Protein AF-A0A971TH84-F1 (afdb_monomer)

Secondary structure (DSSP, 8-state):
-THHHHHHHHHHHHHHHHHTT-HHHHHHHHHHHHHHHHHHHTTSS-HHHHHHHHHHHHHH-TTHHHHHHHHHHHHHHHHHHHHHHHTSTHHHHHHHHHHHHHHHHHH--------PPPSSS--TT---HHHHHHHHHHHHHHTT--

Structure (mmCIF, N/CA/C/O backbone):
data_AF-A0A971TH84-F1
#
_entry.id   AF-A0A971TH84-F1
#
loop_
_atom_site.group_PDB
_atom_site.id
_atom_site.type_symbol
_atom_site.label_atom_id
_atom_site.label_alt_id
_atom_site.label_comp_id
_atom_site.label_asym_id
_atom_site.label_entity_id
_atom_site.label_seq_id
_atom_site.pdbx_PDB_ins_code
_atom_site.Cartn_x
_atom_site.Cartn_y
_atom_site.Cartn_z
_atom_site.occupancy
_atom_site.B_iso_or_equiv
_atom_site.auth_seq_id
_atom_site.auth_comp_id
_atom_site.auth_asym_id
_atom_site.auth_atom_id
_atom_site.pdbx_PDB_model_num
ATOM 1 N N . MET A 1 1 ? 7.491 -12.810 10.634 1.00 44.81 1 MET A N 1
ATOM 2 C CA . MET A 1 1 ? 7.209 -13.696 9.478 1.00 44.81 1 MET A CA 1
ATOM 3 C C . MET A 1 1 ? 6.941 -12.916 8.185 1.00 44.81 1 MET A C 1
ATOM 5 O O . MET A 1 1 ? 7.490 -13.303 7.168 1.00 44.81 1 MET A O 1
ATOM 9 N N . TYR A 1 2 ? 6.188 -11.804 8.210 1.00 48.69 2 TYR A N 1
ATOM 10 C CA . TYR A 1 2 ? 5.862 -11.003 7.012 1.00 48.69 2 TYR A CA 1
ATOM 11 C C . TYR A 1 2 ? 7.072 -10.439 6.240 1.00 48.69 2 TYR A C 1
ATOM 13 O O . TYR A 1 2 ? 7.103 -10.538 5.017 1.00 48.69 2 TYR A O 1
ATOM 21 N N . ASP A 1 3 ? 8.098 -9.913 6.918 1.00 57.94 3 ASP A N 1
ATOM 22 C CA . ASP A 1 3 ? 9.249 -9.295 6.231 1.00 57.94 3 ASP A CA 1
ATOM 23 C C . ASP A 1 3 ? 10.046 -10.279 5.344 1.00 57.94 3 ASP A C 1
ATOM 25 O O . ASP A 1 3 ? 10.645 -9.86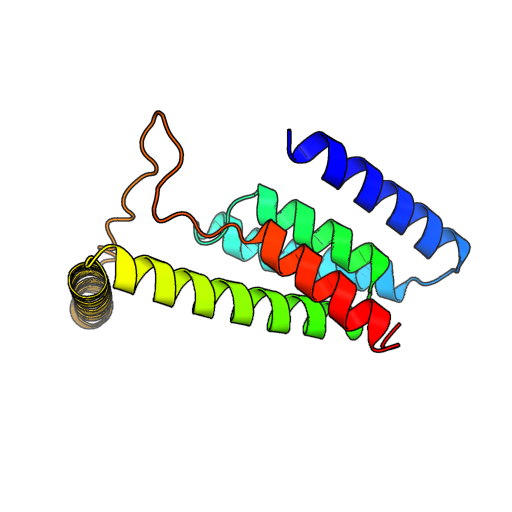3 4.353 1.00 57.94 3 ASP A O 1
ATOM 29 N N . TYR A 1 4 ? 9.999 -11.586 5.638 1.00 65.12 4 TYR A N 1
ATOM 30 C CA . TYR A 1 4 ? 10.713 -12.615 4.871 1.00 65.12 4 TYR A CA 1
ATOM 31 C C . TYR A 1 4 ? 10.140 -12.865 3.476 1.00 65.12 4 TYR A C 1
ATOM 33 O O . TYR A 1 4 ? 10.866 -13.360 2.625 1.00 65.12 4 TYR A O 1
ATOM 41 N N . ILE A 1 5 ? 8.865 -12.548 3.232 1.00 70.56 5 ILE A N 1
ATOM 42 C CA . ILE A 1 5 ? 8.232 -12.736 1.916 1.00 70.56 5 ILE A CA 1
ATOM 43 C C . ILE A 1 5 ? 8.238 -11.417 1.143 1.00 70.56 5 ILE A C 1
ATOM 45 O O . ILE A 1 5 ? 8.518 -11.395 -0.053 1.00 70.56 5 ILE A O 1
ATOM 49 N N . THR A 1 6 ? 8.002 -10.299 1.829 1.00 76.50 6 THR A N 1
ATOM 50 C CA . THR A 1 6 ? 7.906 -8.987 1.181 1.00 76.50 6 THR A CA 1
ATOM 51 C C . THR A 1 6 ? 9.225 -8.551 0.545 1.00 76.50 6 THR A C 1
ATOM 53 O O . THR A 1 6 ? 9.217 -8.003 -0.555 1.00 76.50 6 THR A O 1
ATOM 56 N N . ILE A 1 7 ? 10.360 -8.820 1.203 1.00 79.50 7 ILE A N 1
ATOM 57 C CA . ILE A 1 7 ? 11.684 -8.424 0.700 1.00 79.50 7 ILE A CA 1
ATOM 58 C C . ILE A 1 7 ? 12.057 -9.199 -0.579 1.00 79.50 7 ILE A C 1
ATOM 60 O O . ILE A 1 7 ? 12.380 -8.544 -1.572 1.00 79.50 7 ILE A O 1
ATOM 64 N N . PRO A 1 8 ? 11.967 -10.546 -0.636 1.00 82.56 8 PRO A N 1
ATOM 65 C CA . PRO A 1 8 ? 12.200 -11.282 -1.877 1.00 82.56 8 PRO A CA 1
ATOM 66 C C . PRO A 1 8 ? 11.259 -10.879 -3.009 1.00 82.56 8 PRO A C 1
ATOM 68 O O . PRO A 1 8 ? 11.712 -10.724 -4.141 1.00 82.56 8 PRO A O 1
ATOM 71 N N . VAL A 1 9 ? 9.969 -10.666 -2.724 1.00 83.81 9 VAL A N 1
ATOM 72 C CA . VAL A 1 9 ? 8.993 -10.246 -3.745 1.00 83.81 9 VAL A CA 1
ATOM 73 C C . VAL A 1 9 ? 9.354 -8.872 -4.308 1.00 83.81 9 VAL A C 1
ATOM 75 O O . VAL A 1 9 ? 9.348 -8.690 -5.522 1.00 83.81 9 VAL A O 1
ATOM 78 N N . PHE A 1 10 ? 9.736 -7.916 -3.460 1.00 85.69 10 PHE A N 1
ATOM 79 C CA . PHE A 1 10 ? 10.184 -6.602 -3.919 1.00 85.69 10 PHE A CA 1
ATOM 80 C C . PHE A 1 10 ? 11.460 -6.699 -4.770 1.00 85.69 10 PHE A C 1
ATOM 82 O O . PHE A 1 10 ? 11.511 -6.142 -5.865 1.00 85.69 10 PHE A O 1
ATOM 89 N N . LEU A 1 11 ? 12.472 -7.440 -4.303 1.00 85.88 11 LEU A N 1
ATOM 90 C CA . LEU A 1 11 ? 13.748 -7.585 -5.011 1.00 85.88 11 LEU A CA 1
ATOM 91 C C . LEU A 1 11 ? 13.578 -8.256 -6.377 1.00 85.88 11 LEU A C 1
ATOM 93 O O . LEU A 1 11 ? 14.109 -7.769 -7.372 1.00 85.88 11 LEU A O 1
ATOM 97 N N . THR A 1 12 ? 12.815 -9.345 -6.438 1.00 86.38 12 THR A N 1
ATOM 98 C CA . THR A 1 12 ? 12.551 -10.067 -7.693 1.00 86.38 12 THR A CA 1
ATOM 99 C C . THR A 1 12 ? 11.774 -9.210 -8.689 1.00 86.38 12 THR A C 1
ATOM 101 O O . THR A 1 12 ? 12.138 -9.172 -9.863 1.00 86.38 12 THR A O 1
ATOM 104 N N . GLY A 1 13 ? 10.783 -8.443 -8.225 1.00 81.88 13 GLY A N 1
ATOM 105 C CA . GLY A 1 13 ? 10.062 -7.490 -9.070 1.00 81.88 13 GLY A CA 1
ATOM 106 C C . GLY A 1 13 ? 10.961 -6.373 -9.602 1.00 81.88 13 GLY A C 1
ATOM 107 O O . GL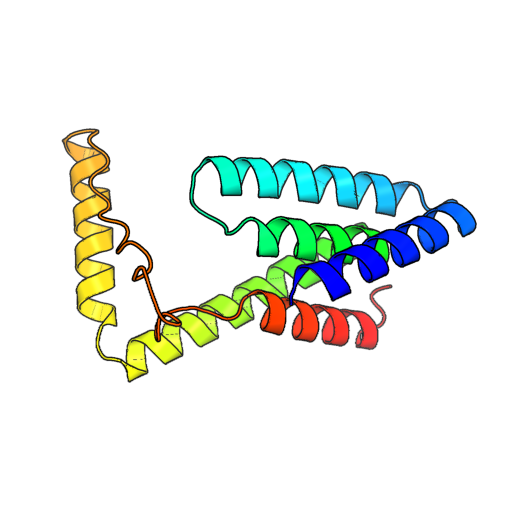Y A 1 13 ? 10.803 -5.942 -10.746 1.00 81.88 13 GLY A O 1
ATOM 108 N N . LEU A 1 14 ? 11.920 -5.909 -8.795 1.00 85.88 14 LEU A N 1
ATOM 109 C CA . LEU A 1 14 ? 12.836 -4.838 -9.183 1.00 85.88 14 LEU A CA 1
ATOM 110 C C . LEU A 1 14 ? 13.797 -5.336 -10.262 1.00 85.88 14 LEU A C 1
ATOM 112 O O . LEU A 1 14 ? 13.942 -4.682 -11.291 1.00 85.88 14 LEU A O 1
ATOM 116 N N . VAL A 1 15 ? 14.374 -6.527 -10.076 1.00 87.75 15 VAL A N 1
ATOM 117 C CA . VAL A 1 15 ? 15.216 -7.177 -11.091 1.00 87.75 15 VAL A CA 1
ATOM 118 C C . VAL A 1 15 ? 14.433 -7.398 -12.387 1.00 87.75 15 VAL A C 1
ATOM 120 O O . VAL A 1 15 ? 14.939 -7.072 -13.457 1.00 87.75 15 VAL A O 1
ATOM 123 N N . TYR A 1 16 ? 13.185 -7.871 -12.305 1.00 85.56 16 TYR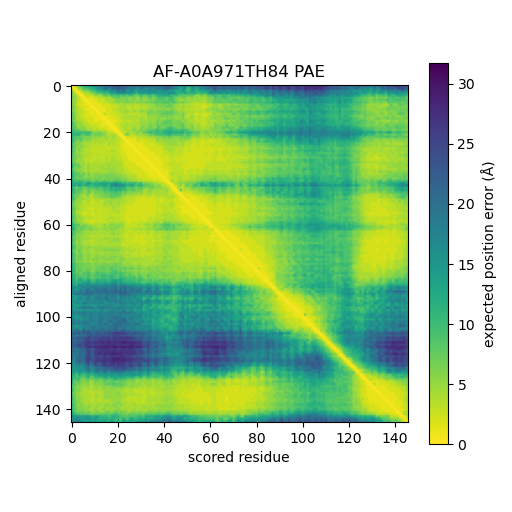 A N 1
ATOM 124 C CA . TYR A 1 16 ? 12.320 -8.059 -13.474 1.00 85.56 16 TYR A CA 1
ATOM 125 C C . TYR A 1 16 ? 12.025 -6.742 -14.209 1.00 85.56 16 TYR A C 1
ATOM 127 O O . TYR A 1 16 ? 12.149 -6.661 -15.431 1.00 85.56 16 TYR A O 1
ATOM 135 N N . SER A 1 17 ? 11.681 -5.687 -13.468 1.00 84.06 17 SER A N 1
ATOM 136 C CA . SER A 1 17 ? 11.388 -4.370 -14.045 1.00 84.06 17 SER A CA 1
ATOM 137 C C . SER A 1 17 ? 12.628 -3.727 -14.664 1.00 84.06 17 SER A C 1
ATOM 139 O O . SER A 1 17 ? 12.534 -3.126 -15.732 1.00 84.06 17 SER A O 1
ATOM 141 N N . ALA A 1 18 ? 13.795 -3.892 -14.035 1.00 85.38 18 ALA A N 1
ATOM 142 C CA . ALA A 1 18 ? 15.070 -3.429 -14.571 1.00 85.38 18 ALA A CA 1
ATOM 143 C C . ALA A 1 18 ? 15.465 -4.199 -15.841 1.00 85.38 18 ALA A C 1
ATOM 145 O O . ALA A 1 18 ? 15.888 -3.584 -16.815 1.00 85.38 18 ALA A O 1
ATOM 146 N N . TYR A 1 19 ? 15.270 -5.522 -15.865 1.00 88.12 19 TYR A N 1
ATOM 147 C CA . TYR A 1 19 ? 15.565 -6.357 -17.032 1.00 88.12 19 TYR A CA 1
ATOM 148 C C . TYR A 1 19 ? 14.698 -5.992 -18.246 1.00 88.12 19 TYR A C 1
ATOM 150 O O . TYR A 1 19 ? 15.199 -5.900 -19.363 1.00 88.12 19 TYR A O 1
ATOM 158 N N . ASN A 1 20 ? 13.415 -5.703 -18.022 1.00 84.31 20 ASN A N 1
ATOM 159 C CA . ASN A 1 20 ? 12.482 -5.302 -19.077 1.00 84.31 20 ASN A CA 1
ATOM 160 C C . ASN A 1 20 ? 12.522 -3.798 -19.409 1.00 84.31 20 ASN A C 1
ATOM 162 O O . ASN A 1 20 ? 11.687 -3.330 -20.180 1.00 84.31 20 ASN A O 1
ATOM 166 N N . ASN A 1 21 ? 13.456 -3.027 -18.829 1.00 81.31 21 ASN A N 1
ATOM 167 C CA . ASN A 1 21 ? 13.534 -1.562 -18.951 1.00 81.31 21 ASN A CA 1
ATOM 168 C C . ASN A 1 21 ? 12.215 -0.834 -18.620 1.00 81.31 21 ASN A C 1
ATOM 170 O O . ASN A 1 21 ? 11.941 0.255 -19.131 1.00 81.31 21 ASN A O 1
ATOM 174 N N . ASN A 1 22 ? 11.389 -1.414 -17.748 1.00 81.50 22 ASN A N 1
ATOM 175 C CA . ASN A 1 22 ? 10.063 -0.897 -17.443 1.00 81.50 22 ASN A CA 1
ATOM 176 C C . ASN A 1 22 ? 10.130 0.094 -16.271 1.00 81.50 22 ASN A C 1
ATOM 178 O O . ASN A 1 22 ? 9.717 -0.181 -15.141 1.00 81.50 22 ASN A O 1
ATOM 182 N N . TRP A 1 23 ? 10.712 1.266 -16.539 1.00 82.94 23 TRP A N 1
ATOM 183 C CA . TRP A 1 23 ? 10.949 2.323 -15.547 1.00 82.94 23 TRP A CA 1
ATOM 184 C C . TRP A 1 23 ? 9.665 2.844 -14.895 1.00 82.94 23 TRP A C 1
ATOM 186 O O . TRP A 1 23 ? 9.688 3.297 -13.750 1.00 82.94 23 TRP A O 1
ATOM 196 N N . THR A 1 24 ? 8.529 2.731 -15.584 1.00 86.19 24 THR A N 1
ATOM 197 C CA . THR A 1 24 ? 7.205 3.094 -15.064 1.00 86.19 24 THR A CA 1
ATOM 198 C C . THR A 1 24 ? 6.838 2.304 -13.813 1.00 86.19 24 THR A C 1
ATOM 200 O O . THR A 1 24 ? 6.237 2.869 -12.903 1.00 86.19 24 THR A O 1
ATOM 203 N N . ASN A 1 25 ? 7.239 1.034 -13.714 1.00 87.69 25 ASN A N 1
ATOM 204 C CA . ASN A 1 25 ? 6.948 0.185 -12.558 1.00 87.69 25 ASN A CA 1
ATOM 205 C C . ASN A 1 25 ? 7.750 0.614 -11.328 1.00 87.69 25 ASN A C 1
ATOM 207 O O . ASN A 1 25 ? 7.228 0.664 -10.215 1.00 87.69 25 ASN A O 1
ATOM 211 N N . ILE A 1 26 ? 9.009 0.999 -11.540 1.00 86.56 26 ILE A N 1
ATOM 212 C CA . ILE A 1 26 ? 9.886 1.507 -10.482 1.00 86.56 26 ILE A CA 1
ATOM 213 C C . ILE A 1 26 ? 9.359 2.853 -9.974 1.00 86.56 26 ILE A C 1
ATOM 215 O O . ILE A 1 26 ? 9.232 3.053 -8.766 1.00 86.56 26 ILE A O 1
ATOM 219 N N . VAL A 1 27 ? 8.983 3.759 -10.883 1.00 89.38 27 VAL A N 1
ATOM 220 C CA . VAL A 1 27 ? 8.382 5.050 -10.516 1.00 89.38 27 VAL A CA 1
ATOM 221 C C . VAL A 1 27 ? 7.061 4.841 -9.775 1.00 89.38 27 VAL A C 1
ATOM 223 O O . VAL A 1 27 ? 6.851 5.454 -8.729 1.00 89.38 27 VAL A O 1
ATOM 226 N N . ALA A 1 28 ? 6.197 3.942 -10.254 1.00 89.12 28 ALA A N 1
ATOM 227 C CA . ALA A 1 28 ? 4.943 3.609 -9.585 1.00 89.12 28 ALA A CA 1
ATOM 228 C C . ALA A 1 28 ? 5.183 3.100 -8.156 1.00 89.12 28 ALA A C 1
AT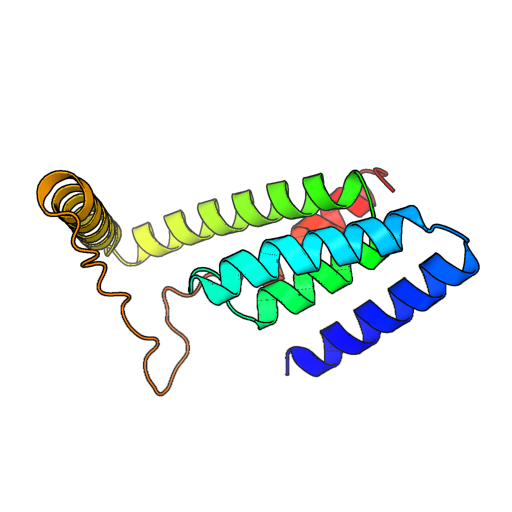OM 230 O O . ALA A 1 28 ? 4.501 3.538 -7.231 1.00 89.12 28 ALA A O 1
ATOM 231 N N . ALA A 1 29 ? 6.188 2.248 -7.948 1.00 89.06 29 ALA A N 1
ATOM 232 C CA . ALA A 1 29 ? 6.548 1.764 -6.621 1.00 89.06 29 ALA A CA 1
ATOM 233 C C . ALA A 1 29 ? 7.033 2.873 -5.683 1.00 89.06 29 ALA A C 1
ATOM 235 O O . ALA A 1 29 ? 6.599 2.924 -4.533 1.00 89.06 29 ALA A O 1
ATOM 236 N N . VAL A 1 30 ? 7.870 3.795 -6.167 1.00 91.38 30 VAL A N 1
ATOM 237 C CA . VAL A 1 30 ? 8.330 4.950 -5.377 1.00 91.38 30 VAL A CA 1
ATOM 238 C C . VAL A 1 30 ? 7.156 5.849 -4.987 1.00 91.38 30 VAL A C 1
ATOM 240 O O . VAL A 1 30 ? 7.056 6.268 -3.834 1.00 91.38 30 VAL A O 1
ATOM 243 N N . VAL A 1 31 ? 6.240 6.113 -5.921 1.00 91.12 31 VAL A N 1
ATOM 244 C CA . VAL A 1 31 ? 5.043 6.925 -5.663 1.00 91.12 31 VAL A CA 1
ATOM 245 C C . VAL A 1 31 ? 4.133 6.245 -4.639 1.00 91.12 31 VAL A C 1
ATOM 247 O O . VAL A 1 31 ? 3.728 6.884 -3.669 1.00 91.12 31 VAL A O 1
ATOM 250 N N . VAL A 1 32 ? 3.843 4.951 -4.809 1.00 90.69 32 VAL A N 1
ATOM 251 C CA . VAL A 1 32 ? 3.015 4.181 -3.864 1.00 90.69 32 VAL A CA 1
ATOM 252 C C . VAL A 1 32 ? 3.652 4.170 -2.477 1.00 90.69 32 VAL A C 1
ATOM 254 O O . VAL A 1 32 ? 2.963 4.465 -1.500 1.00 90.69 32 VAL A O 1
ATOM 257 N N . PHE A 1 33 ? 4.961 3.923 -2.384 1.00 90.69 33 PHE A N 1
ATOM 258 C CA . PHE A 1 33 ? 5.692 3.969 -1.122 1.00 90.69 33 PHE A CA 1
ATOM 259 C C . PHE A 1 33 ? 5.576 5.339 -0.451 1.00 90.69 33 PHE A C 1
ATOM 261 O O . PHE A 1 33 ? 5.203 5.413 0.716 1.00 90.69 33 PHE A O 1
ATOM 268 N N . ALA A 1 34 ? 5.833 6.429 -1.180 1.00 90.00 34 ALA A N 1
ATOM 269 C CA . ALA A 1 34 ? 5.770 7.783 -0.634 1.00 90.00 34 ALA A CA 1
ATOM 270 C C . ALA A 1 34 ? 4.370 8.123 -0.097 1.00 90.00 34 ALA A C 1
ATOM 272 O O . ALA A 1 34 ? 4.235 8.623 1.021 1.00 90.00 34 ALA A O 1
ATOM 273 N N . VAL A 1 35 ? 3.320 7.800 -0.858 1.00 88.75 35 VAL A N 1
ATOM 274 C CA . VAL A 1 35 ? 1.926 8.038 -0.458 1.00 88.75 35 VAL A CA 1
ATOM 275 C C . VAL A 1 35 ? 1.568 7.235 0.796 1.00 88.75 35 VAL A C 1
ATOM 277 O O . VAL A 1 35 ? 1.068 7.797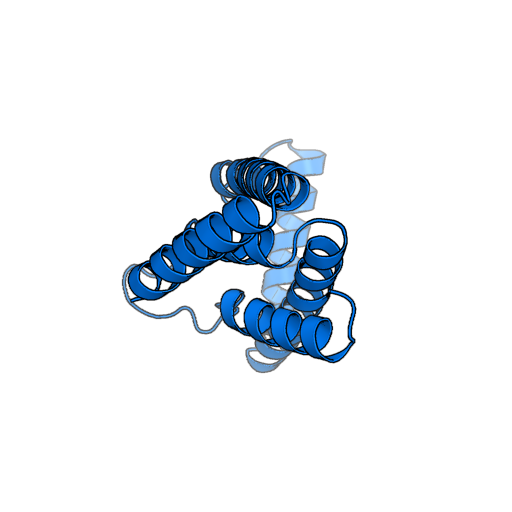 1.773 1.00 88.75 35 VAL A O 1
ATOM 280 N N . PHE A 1 36 ? 1.855 5.932 0.807 1.00 87.25 36 PHE A N 1
ATOM 281 C CA . PHE A 1 36 ? 1.538 5.065 1.943 1.00 87.25 36 PHE A CA 1
ATOM 282 C C . PHE A 1 36 ? 2.388 5.377 3.178 1.00 87.25 36 PHE A C 1
ATOM 284 O O . PHE A 1 36 ? 1.884 5.295 4.297 1.00 87.25 36 PHE A O 1
ATOM 291 N N . MET A 1 37 ? 3.633 5.821 3.001 1.00 86.25 37 MET A N 1
ATOM 292 C CA . MET A 1 37 ? 4.493 6.269 4.095 1.00 86.25 37 MET A CA 1
ATOM 293 C C . MET A 1 37 ? 3.922 7.516 4.780 1.00 86.25 37 MET A C 1
ATOM 295 O O . MET A 1 37 ? 3.887 7.578 6.007 1.00 86.25 37 MET A O 1
ATOM 299 N N . VAL A 1 38 ? 3.389 8.483 4.022 1.00 86.25 38 VAL A N 1
ATOM 300 C CA . VAL A 1 38 ? 2.703 9.656 4.600 1.00 86.25 38 VAL A CA 1
ATOM 301 C C . VAL A 1 38 ? 1.486 9.234 5.429 1.00 86.25 38 VAL A C 1
ATOM 303 O O . VAL A 1 38 ? 1.249 9.790 6.504 1.00 86.25 38 VAL A O 1
ATOM 306 N N . PHE A 1 39 ? 0.722 8.240 4.972 1.00 83.31 39 PHE A N 1
ATOM 307 C CA . PHE A 1 39 ? -0.403 7.703 5.742 1.00 83.31 39 PHE A CA 1
ATOM 308 C C . PHE A 1 39 ? 0.039 6.934 6.993 1.00 83.31 39 PHE A C 1
ATOM 310 O O . PHE A 1 39 ? -0.599 7.065 8.041 1.00 83.31 39 PHE A O 1
ATOM 317 N N . ALA A 1 40 ? 1.144 6.192 6.918 1.00 83.06 40 ALA A N 1
ATOM 318 C CA . ALA A 1 40 ? 1.719 5.498 8.065 1.00 83.06 40 ALA A CA 1
ATOM 319 C C . ALA A 1 40 ? 2.230 6.478 9.132 1.00 83.06 40 ALA A C 1
ATOM 321 O O . ALA A 1 40 ? 1.941 6.299 10.312 1.00 83.06 40 ALA A O 1
ATOM 322 N N . LEU A 1 41 ? 2.888 7.574 8.731 1.00 79.12 41 LEU A N 1
ATOM 323 C CA . LEU A 1 41 ? 3.332 8.634 9.648 1.00 79.12 41 LEU A CA 1
ATOM 324 C C . LEU A 1 41 ? 2.164 9.336 10.357 1.00 79.12 41 LEU A C 1
ATOM 326 O O . LEU A 1 41 ? 2.310 9.794 11.487 1.00 79.12 41 LEU A O 1
ATOM 330 N N . LYS A 1 42 ? 0.988 9.397 9.721 1.00 77.50 42 LYS A N 1
ATOM 331 C CA . LYS A 1 42 ? -0.250 9.905 10.335 1.00 77.50 42 LYS A CA 1
ATOM 332 C C . LYS A 1 42 ? -0.950 8.882 11.243 1.00 77.50 42 LYS A C 1
ATOM 334 O O . LYS A 1 42 ? -2.017 9.188 11.768 1.00 77.50 42 LYS A O 1
ATOM 339 N N . GLY A 1 43 ? -0.374 7.691 11.426 1.00 67.12 43 GLY A N 1
ATOM 340 C CA . GLY A 1 43 ? -0.896 6.638 12.299 1.00 67.12 43 GLY A CA 1
ATOM 341 C C . GLY A 1 43 ? -2.091 5.872 11.728 1.00 67.12 43 GLY A C 1
ATOM 342 O O . GLY A 1 43 ? -2.813 5.232 12.484 1.00 67.12 43 GLY A O 1
ATOM 343 N N . GLY A 1 44 ? -2.337 5.955 10.416 1.00 67.38 44 GLY A N 1
ATOM 344 C CA . GLY A 1 44 ? -3.499 5.322 9.782 1.00 67.38 44 GLY A CA 1
ATOM 345 C C . GLY A 1 44 ? -3.254 3.915 9.230 1.00 67.38 44 GLY A C 1
ATOM 346 O O . GLY A 1 44 ? -4.212 3.177 9.029 1.00 67.38 44 GLY A O 1
ATOM 347 N N . ILE A 1 45 ? -1.998 3.552 8.952 1.00 76.88 45 ILE A N 1
ATOM 348 C CA . ILE A 1 45 ? -1.625 2.317 8.242 1.00 76.88 45 ILE A CA 1
ATOM 349 C C . ILE A 1 45 ? -0.414 1.680 8.927 1.00 76.88 45 ILE A C 1
ATOM 351 O O . ILE A 1 45 ? 0.515 2.385 9.327 1.00 76.88 45 ILE A O 1
ATOM 355 N N . ALA A 1 46 ? -0.406 0.351 9.049 1.00 79.12 46 ALA A N 1
ATOM 356 C CA . ALA A 1 46 ? 0.728 -0.377 9.602 1.00 79.12 46 ALA A CA 1
ATOM 357 C C . ALA A 1 46 ? 1.904 -0.397 8.610 1.00 79.12 46 ALA A C 1
ATOM 359 O O . ALA A 1 46 ? 1.724 -0.572 7.406 1.00 79.12 46 ALA A O 1
ATOM 360 N N . GLY A 1 47 ? 3.140 -0.289 9.108 1.00 77.06 47 GLY A N 1
ATOM 361 C CA . GLY A 1 47 ? 4.336 -0.301 8.252 1.00 77.06 47 GLY A CA 1
ATOM 362 C C . GLY A 1 47 ? 4.483 -1.571 7.399 1.00 77.06 47 GLY A C 1
ATOM 363 O O . GLY A 1 47 ? 5.070 -1.521 6.320 1.00 77.06 47 GLY A O 1
ATOM 364 N N . GLY A 1 48 ? 3.914 -2.697 7.845 1.00 79.56 48 GLY A N 1
ATOM 365 C CA . GLY A 1 48 ? 3.850 -3.931 7.057 1.00 79.56 48 GLY A CA 1
ATOM 366 C C . GLY A 1 48 ? 3.053 -3.765 5.761 1.00 79.56 48 GLY A C 1
ATOM 367 O O . GLY A 1 48 ? 3.524 -4.184 4.703 1.00 79.56 48 GLY A O 1
ATOM 368 N N . ASP A 1 49 ? 1.909 -3.080 5.822 1.00 83.75 49 ASP A N 1
ATOM 369 C CA . ASP A 1 49 ? 1.061 -2.830 4.655 1.00 83.75 49 ASP A CA 1
ATOM 370 C C . ASP A 1 49 ? 1.782 -1.933 3.645 1.00 83.75 49 ASP A C 1
ATOM 372 O O . ASP A 1 49 ? 1.764 -2.224 2.455 1.00 83.75 49 ASP A O 1
ATOM 376 N N . VAL A 1 50 ? 2.506 -0.906 4.114 1.00 86.38 50 VAL A N 1
ATOM 377 C CA . VAL A 1 50 ? 3.314 -0.013 3.258 1.00 86.38 50 VAL A CA 1
ATOM 378 C C . VAL A 1 50 ? 4.350 -0.798 2.454 1.00 86.38 50 VAL A C 1
ATOM 380 O O . VAL A 1 50 ? 4.471 -0.621 1.241 1.00 86.38 50 VAL A O 1
ATOM 383 N N . LYS A 1 51 ? 5.107 -1.684 3.114 1.00 88.06 51 LYS A N 1
ATOM 384 C CA . LYS A 1 51 ? 6.116 -2.509 2.435 1.00 88.06 51 LYS A CA 1
ATOM 385 C C . LYS A 1 51 ? 5.457 -3.443 1.422 1.00 88.06 51 LYS A C 1
ATOM 387 O O . LYS A 1 51 ? 5.972 -3.615 0.320 1.00 88.06 51 LYS A O 1
ATOM 392 N N . PHE A 1 52 ? 4.319 -4.033 1.787 1.00 86.75 52 PHE A N 1
ATOM 393 C CA . PHE A 1 52 ? 3.632 -5.009 0.949 1.00 86.75 52 PHE A CA 1
ATOM 394 C C . PHE A 1 52 ? 3.011 -4.383 -0.305 1.00 86.75 52 PHE A C 1
ATOM 396 O O . PHE A 1 52 ? 3.221 -4.884 -1.409 1.00 86.75 52 PHE A O 1
ATOM 403 N N . THR A 1 53 ? 2.319 -3.250 -0.170 1.00 89.31 53 THR A N 1
ATOM 404 C CA . THR A 1 53 ? 1.766 -2.520 -1.321 1.00 89.31 53 THR A CA 1
ATOM 405 C C . THR A 1 53 ? 2.862 -2.005 -2.247 1.00 89.31 53 THR A C 1
ATOM 407 O O . THR A 1 53 ? 2.707 -2.057 -3.465 1.00 89.31 53 THR A O 1
ATOM 410 N N . THR A 1 54 ? 3.999 -1.588 -1.688 1.00 89.69 54 THR A N 1
ATOM 411 C CA . THR A 1 54 ? 5.180 -1.190 -2.465 1.00 89.69 54 THR A CA 1
ATOM 412 C C . THR A 1 54 ? 5.761 -2.367 -3.249 1.00 89.69 54 THR A C 1
ATOM 414 O O . THR A 1 54 ? 6.073 -2.215 -4.426 1.00 89.69 54 THR A O 1
ATOM 417 N N . ALA A 1 55 ? 5.855 -3.556 -2.644 1.00 89.56 55 ALA A N 1
ATOM 418 C CA . ALA A 1 55 ? 6.291 -4.766 -3.343 1.00 89.56 55 ALA A CA 1
ATOM 419 C C . ALA A 1 55 ? 5.379 -5.106 -4.529 1.00 89.56 55 ALA A C 1
ATOM 421 O O . ALA A 1 55 ? 5.876 -5.348 -5.6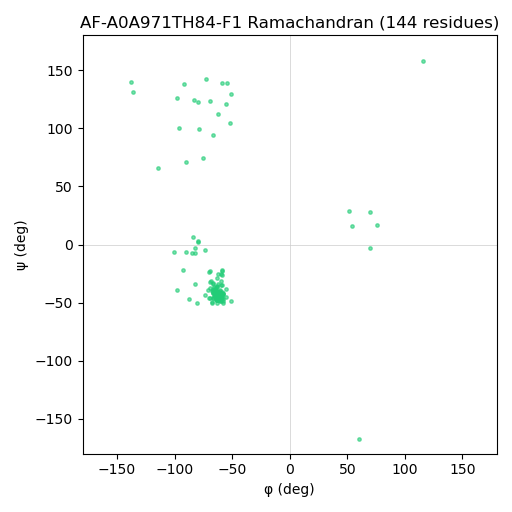25 1.00 89.56 55 ALA A O 1
ATOM 422 N N . LEU A 1 56 ? 4.057 -5.045 -4.348 1.00 89.19 56 LEU A N 1
ATOM 423 C CA . LEU A 1 56 ? 3.102 -5.257 -5.441 1.00 89.19 56 LEU A CA 1
ATOM 424 C C . LEU A 1 56 ? 3.209 -4.180 -6.531 1.00 89.19 56 LEU A C 1
ATOM 426 O O . LEU A 1 56 ? 3.104 -4.495 -7.714 1.00 89.19 56 LEU A O 1
ATOM 430 N N . ALA A 1 57 ? 3.465 -2.925 -6.160 1.00 90.12 57 ALA A N 1
ATOM 431 C CA . ALA A 1 57 ? 3.602 -1.827 -7.113 1.00 90.12 57 ALA A CA 1
ATOM 432 C C . ALA A 1 57 ? 4.770 -2.017 -8.089 1.00 90.12 57 ALA A C 1
ATOM 434 O O . ALA A 1 57 ? 4.641 -1.654 -9.255 1.00 90.12 57 ALA A O 1
ATOM 435 N N . VAL A 1 58 ? 5.870 -2.635 -7.645 1.00 90.75 58 VAL A N 1
ATOM 436 C CA . VAL A 1 58 ? 7.009 -2.959 -8.518 1.00 90.75 58 VAL A CA 1
ATOM 437 C C . VAL A 1 58 ? 6.637 -4.006 -9.575 1.00 90.75 58 VAL A C 1
ATOM 439 O O . VAL A 1 58 ? 7.146 -3.960 -10.689 1.00 90.75 58 VAL A O 1
ATOM 442 N N . TRP A 1 59 ? 5.744 -4.942 -9.255 1.00 89.00 59 TRP A N 1
ATOM 443 C CA . TRP A 1 59 ? 5.323 -5.984 -10.195 1.00 89.00 59 TRP A CA 1
ATOM 444 C C . TRP A 1 59 ? 4.268 -5.496 -11.184 1.00 89.00 59 TRP A C 1
ATOM 446 O O . TRP A 1 59 ? 4.411 -5.687 -12.387 1.00 89.00 59 TRP A O 1
ATOM 456 N N . PHE A 1 60 ? 3.210 -4.871 -10.668 1.00 87.38 60 PHE A N 1
ATOM 457 C CA . PHE A 1 60 ? 2.044 -4.486 -11.463 1.00 87.38 60 PHE A CA 1
ATOM 458 C C . PHE A 1 60 ? 2.266 -3.166 -12.204 1.00 87.38 60 PHE A C 1
ATOM 460 O O . PHE A 1 60 ? 1.751 -2.982 -13.302 1.00 87.38 60 PHE A O 1
ATOM 467 N N . GLY A 1 61 ? 3.013 -2.234 -11.605 1.00 87.12 61 GLY A N 1
ATOM 468 C CA . GLY A 1 61 ? 3.209 -0.904 -12.166 1.00 87.12 61 GLY A CA 1
ATOM 469 C C . GLY A 1 61 ? 1.914 -0.112 -12.351 1.00 87.12 61 GLY A C 1
ATOM 470 O O . GLY A 1 61 ? 0.850 -0.453 -11.829 1.00 87.12 61 GLY A O 1
ATOM 471 N N . TYR A 1 62 ? 2.007 0.987 -13.094 1.00 84.38 62 TYR A N 1
ATOM 472 C CA . TYR A 1 62 ? 0.850 1.800 -13.469 1.00 84.38 62 TYR A CA 1
ATOM 473 C C . TYR A 1 62 ? 0.284 1.338 -14.823 1.00 84.38 62 TYR A C 1
ATOM 475 O O . TYR A 1 62 ? 1.074 1.124 -15.741 1.00 84.38 62 TYR A O 1
ATOM 483 N N . PRO A 1 63 ? -1.050 1.251 -15.001 1.00 88.56 63 PRO A N 1
ATOM 484 C CA . PRO A 1 63 ? -2.121 1.594 -14.053 1.00 88.56 63 PRO A CA 1
ATOM 485 C C . PRO A 1 63 ? -2.574 0.435 -13.150 1.00 88.56 63 PRO A C 1
ATOM 487 O O . PRO A 1 63 ? -3.370 0.657 -12.237 1.00 88.56 63 PRO A O 1
ATOM 490 N N . ALA A 1 64 ? -2.079 -0.785 -13.375 1.00 88.00 64 ALA A N 1
ATOM 491 C CA . ALA A 1 64 ? -2.613 -2.000 -12.764 1.00 88.00 64 ALA A CA 1
ATOM 492 C C . ALA A 1 64 ? -2.594 -1.989 -11.223 1.00 88.00 64 ALA A C 1
ATOM 494 O O . ALA A 1 64 ? -3.542 -2.458 -10.590 1.00 88.00 64 ALA A O 1
ATOM 495 N N . ILE A 1 65 ? -1.580 -1.373 -10.604 1.00 90.19 65 ILE A N 1
ATOM 496 C CA . ILE A 1 65 ? -1.490 -1.247 -9.144 1.00 90.19 65 ILE A CA 1
ATOM 497 C C . ILE A 1 65 ? -2.678 -0.498 -8.532 1.00 90.19 65 ILE A C 1
ATOM 499 O O . ILE A 1 65 ? -3.093 -0.817 -7.419 1.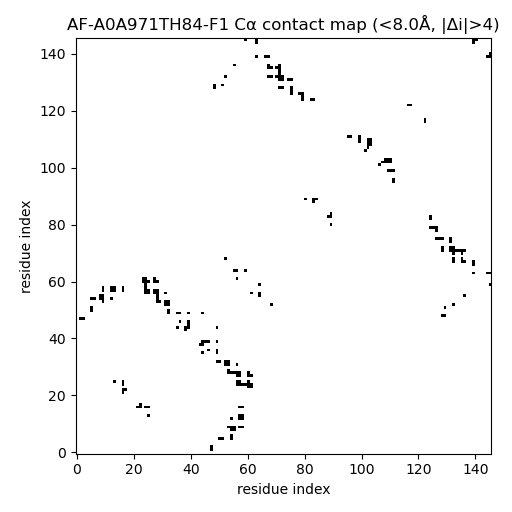00 90.19 65 ILE A O 1
ATOM 503 N N . LEU A 1 66 ? -3.267 0.465 -9.251 1.00 90.06 66 LEU A N 1
ATOM 504 C CA . LEU A 1 66 ? -4.432 1.200 -8.761 1.00 90.06 66 LEU A CA 1
ATOM 505 C C . LEU A 1 66 ? -5.651 0.286 -8.653 1.00 90.06 66 LEU A C 1
ATOM 507 O O . LEU A 1 66 ? -6.383 0.372 -7.669 1.00 90.06 66 LEU A O 1
ATOM 511 N N . TYR A 1 67 ? -5.839 -0.625 -9.610 1.00 90.38 67 TYR A N 1
ATOM 512 C CA . TYR A 1 67 ? -6.921 -1.606 -9.550 1.00 90.38 67 TYR A CA 1
ATOM 513 C C . TYR A 1 67 ? -6.714 -2.600 -8.409 1.00 90.38 67 TYR A C 1
ATOM 515 O O . TYR A 1 67 ? -7.666 -2.898 -7.692 1.00 90.38 67 TYR A O 1
ATOM 523 N N . VAL A 1 68 ? -5.476 -3.052 -8.181 1.00 91.00 68 VAL A N 1
ATOM 524 C CA . VAL A 1 68 ? -5.150 -3.944 -7.056 1.00 91.00 68 VAL A CA 1
ATOM 525 C C . VAL A 1 68 ? -5.430 -3.260 -5.717 1.00 91.00 68 VAL A C 1
ATOM 527 O O . VAL A 1 68 ? -6.094 -3.840 -4.859 1.00 91.00 68 VAL A O 1
ATOM 530 N N . LEU A 1 69 ? -4.975 -2.015 -5.544 1.00 90.94 69 LEU A N 1
ATOM 531 C CA . LEU A 1 69 ? -5.209 -1.234 -4.326 1.00 90.94 69 LEU A CA 1
ATOM 532 C C . LEU A 1 69 ? -6.699 -0.986 -4.090 1.00 90.94 69 LEU A C 1
ATOM 534 O O . LEU A 1 69 ? -7.174 -1.134 -2.964 1.00 90.94 69 LEU A O 1
ATOM 538 N N . LEU A 1 70 ? -7.440 -0.627 -5.138 1.00 90.81 70 LEU A N 1
ATOM 539 C CA . LEU A 1 70 ? -8.864 -0.329 -5.047 1.00 90.81 70 LEU A CA 1
ATOM 540 C C . LEU A 1 70 ? -9.670 -1.589 -4.718 1.00 90.81 70 LEU A C 1
ATOM 542 O O . LEU A 1 70 ? -10.445 -1.582 -3.763 1.00 90.81 70 LEU A O 1
ATOM 546 N N . LEU A 1 71 ? -9.449 -2.688 -5.444 1.00 91.62 71 LEU A N 1
ATOM 547 C CA . LEU A 1 71 ? -10.152 -3.948 -5.211 1.00 91.62 71 LEU A CA 1
ATOM 548 C C . LEU A 1 71 ? -9.808 -4.535 -3.833 1.00 91.62 71 LEU A C 1
ATOM 550 O O . LEU A 1 71 ? -10.708 -4.915 -3.084 1.00 91.62 71 LEU A O 1
ATOM 554 N N . GLY A 1 72 ? -8.523 -4.551 -3.463 1.00 89.88 72 GLY A N 1
ATOM 555 C CA . GLY A 1 72 ? -8.066 -5.042 -2.161 1.00 89.88 72 GLY A CA 1
ATOM 556 C C . GLY A 1 72 ? -8.643 -4.230 -1.001 1.00 89.88 72 GLY A C 1
ATOM 557 O O . GLY A 1 72 ? -9.112 -4.804 -0.018 1.00 89.88 72 GLY A O 1
ATOM 558 N N . SER A 1 73 ? -8.706 -2.902 -1.146 1.00 89.19 73 SER A N 1
ATOM 559 C CA . SER A 1 73 ? -9.318 -2.020 -0.145 1.00 89.19 73 SER A CA 1
ATOM 560 C C . SER A 1 73 ? -10.824 -2.242 -0.018 1.00 89.19 73 SER A C 1
ATOM 562 O O . SER A 1 73 ? -11.332 -2.286 1.099 1.00 89.19 73 SER A O 1
ATOM 564 N N . ILE A 1 74 ? -11.548 -2.433 -1.128 1.00 90.69 74 ILE A N 1
ATOM 565 C CA . ILE A 1 74 ? -12.987 -2.742 -1.091 1.00 90.69 74 ILE A CA 1
ATOM 566 C C . ILE A 1 74 ? -13.230 -4.060 -0.353 1.00 90.69 74 ILE A C 1
ATOM 568 O O . ILE A 1 74 ? -14.064 -4.105 0.550 1.00 90.69 74 ILE A O 1
ATOM 572 N N . LEU A 1 75 ? -12.481 -5.115 -0.685 1.00 89.38 75 LEU A N 1
ATOM 573 C CA . LEU A 1 75 ? -12.610 -6.416 -0.024 1.00 89.38 75 LEU A CA 1
ATOM 574 C C . LEU A 1 75 ? -12.302 -6.321 1.476 1.00 89.38 75 LEU A C 1
ATOM 576 O O . LEU A 1 75 ? -13.054 -6.855 2.292 1.00 89.38 75 LEU A O 1
ATOM 580 N N . ALA A 1 76 ? -11.254 -5.580 1.846 1.00 86.62 76 ALA A N 1
ATOM 581 C CA . ALA A 1 76 ? -10.899 -5.335 3.239 1.00 86.62 76 ALA A CA 1
ATOM 582 C C . ALA A 1 76 ? -12.001 -4.579 4.000 1.00 86.62 76 ALA A C 1
ATOM 584 O O . ALA A 1 76 ? -12.318 -4.935 5.135 1.00 86.62 76 ALA A O 1
ATOM 585 N N . VAL A 1 77 ? -12.626 -3.572 3.379 1.00 86.38 77 VAL A N 1
ATOM 586 C CA . VAL A 1 77 ? -13.742 -2.822 3.976 1.00 86.38 77 VAL A CA 1
ATOM 587 C C . VAL A 1 77 ? -14.975 -3.706 4.141 1.00 86.38 77 VAL A C 1
ATOM 589 O O . VAL A 1 77 ? -15.574 -3.704 5.214 1.00 86.38 77 VAL A O 1
ATOM 592 N N . VAL A 1 78 ? -15.341 -4.485 3.120 1.00 87.81 78 VAL A N 1
ATOM 593 C CA . VAL A 1 78 ? -16.493 -5.400 3.178 1.00 87.81 78 VAL A CA 1
ATOM 594 C C . VAL A 1 78 ? -16.295 -6.441 4.280 1.00 87.81 78 VAL A C 1
ATOM 596 O O . VAL A 1 78 ? -17.194 -6.651 5.095 1.00 87.81 78 VAL A O 1
ATOM 599 N N . PHE A 1 79 ? -15.105 -7.040 4.364 1.00 86.75 79 PHE A N 1
ATOM 600 C CA . PHE A 1 79 ? -14.783 -7.994 5.422 1.00 86.75 79 PHE A CA 1
ATOM 601 C C . PHE A 1 79 ? -14.766 -7.340 6.805 1.00 86.75 79 PHE A C 1
ATOM 603 O O . PHE A 1 79 ? -15.336 -7.887 7.745 1.00 86.75 79 PHE A O 1
ATOM 610 N N . GLY A 1 80 ? -14.157 -6.159 6.937 1.00 83.06 80 GLY A N 1
ATOM 611 C CA . GLY A 1 80 ? -14.150 -5.405 8.188 1.00 83.06 80 GLY A CA 1
ATOM 612 C C . GLY A 1 80 ? -15.565 -5.086 8.665 1.00 83.06 80 GLY A C 1
ATOM 613 O O . GLY A 1 80 ? -15.879 -5.282 9.837 1.00 83.06 80 GLY A O 1
ATOM 614 N N . LEU A 1 81 ? -16.451 -4.681 7.751 1.00 83.06 81 LEU A N 1
ATOM 615 C CA . LEU A 1 81 ? -17.851 -4.408 8.060 1.00 83.06 81 LEU A CA 1
ATOM 616 C C . LEU A 1 81 ? -18.582 -5.670 8.531 1.00 83.06 81 LEU A C 1
ATOM 618 O O . LEU A 1 81 ? -19.271 -5.626 9.549 1.00 83.06 81 LEU A O 1
ATOM 622 N N . PHE A 1 82 ? -18.389 -6.795 7.839 1.00 83.56 82 PHE A N 1
ATOM 623 C CA . PHE A 1 82 ? -18.972 -8.079 8.227 1.00 83.56 82 PHE A CA 1
ATOM 624 C C . PHE A 1 82 ? -18.457 -8.556 9.593 1.00 83.56 82 PHE A C 1
ATOM 626 O O . PHE A 1 82 ? -19.236 -8.998 10.437 1.00 83.56 82 PHE A O 1
ATOM 633 N N . ASN A 1 83 ? -17.157 -8.403 9.855 1.00 80.50 83 ASN A N 1
ATOM 634 C CA . ASN A 1 83 ? -16.562 -8.778 11.133 1.00 80.50 83 ASN A CA 1
ATOM 635 C C . ASN A 1 83 ? -17.102 -7.901 12.277 1.00 80.50 83 ASN A C 1
ATOM 637 O O . ASN A 1 83 ? -17.468 -8.411 13.335 1.00 80.50 83 ASN A O 1
ATOM 641 N N . TYR A 1 84 ? -17.272 -6.594 12.050 1.00 77.50 84 TYR A N 1
ATOM 642 C CA . TYR A 1 84 ? -17.893 -5.714 13.042 1.00 77.50 84 TYR A CA 1
ATOM 643 C C . TYR A 1 84 ? -19.386 -5.989 13.265 1.00 77.50 84 TYR A C 1
ATOM 645 O O . TYR A 1 84 ? -19.864 -5.794 14.384 1.00 77.50 84 TYR A O 1
ATOM 653 N N . GLN A 1 85 ? -20.126 -6.437 12.241 1.00 79.69 85 GLN A N 1
ATOM 654 C CA . GLN A 1 85 ? -21.502 -6.923 12.415 1.00 79.69 85 GLN A CA 1
ATOM 655 C C . GLN A 1 85 ? -21.526 -8.161 13.307 1.00 79.69 85 GLN A C 1
ATOM 657 O O . GLN A 1 85 ? -22.295 -8.204 14.265 1.00 79.69 85 GLN A O 1
ATOM 662 N N . ARG A 1 86 ? -20.651 -9.134 13.032 1.00 78.31 86 ARG A N 1
ATOM 663 C CA . ARG A 1 86 ? -20.562 -10.382 13.796 1.00 78.31 86 ARG A CA 1
ATOM 664 C C . ARG A 1 86 ? -20.215 -10.148 15.267 1.00 78.31 86 ARG A C 1
ATOM 666 O O . ARG A 1 86 ? -20.767 -10.818 16.131 1.00 78.31 86 ARG A O 1
ATOM 673 N N . LEU A 1 87 ? -19.326 -9.197 15.543 1.00 74.44 87 LEU A N 1
ATOM 674 C CA . LEU A 1 87 ? -18.883 -8.859 16.897 1.00 74.44 87 LEU A CA 1
ATOM 675 C C . LEU A 1 87 ? -19.850 -7.913 17.639 1.00 74.44 87 LEU A C 1
ATOM 677 O O . LEU A 1 87 ? -19.647 -7.635 18.814 1.00 74.44 87 LEU A O 1
ATOM 681 N N . GLY A 1 88 ? -20.884 -7.372 16.979 1.00 74.06 88 GLY A N 1
ATOM 682 C CA . GLY A 1 88 ? -21.863 -6.461 17.596 1.00 74.06 88 GLY A CA 1
ATOM 683 C C . GLY A 1 88 ? -21.330 -5.064 17.966 1.00 74.06 88 GLY A C 1
ATOM 684 O O . GLY A 1 88 ? -22.101 -4.198 18.376 1.00 74.06 88 GLY A O 1
ATOM 685 N N . VAL A 1 89 ? -20.036 -4.798 17.763 1.00 71.94 89 VAL A N 1
ATOM 686 C CA . VAL A 1 89 ? -19.340 -3.550 18.149 1.00 71.94 89 VAL A CA 1
ATOM 687 C C . VAL A 1 89 ? -19.512 -2.402 17.146 1.00 71.94 89 VAL A C 1
ATOM 689 O O . VAL A 1 89 ? -19.033 -1.290 17.379 1.00 71.94 89 VAL A O 1
ATOM 692 N N . LEU A 1 90 ? -20.204 -2.630 16.021 1.00 67.25 90 LEU A N 1
ATOM 693 C CA . LEU A 1 90 ? -20.423 -1.617 14.976 1.00 67.25 90 LEU A CA 1
ATOM 694 C C . LEU A 1 90 ? -20.968 -0.305 15.534 1.00 67.25 90 LEU A C 1
ATOM 696 O O . LEU A 1 90 ? -20.466 0.773 15.219 1.00 67.25 90 LEU A O 1
ATOM 700 N N . ARG A 1 91 ? -22.012 -0.407 16.361 1.00 65.81 91 ARG A N 1
ATOM 701 C CA . ARG A 1 91 ? -22.730 0.756 16.880 1.00 65.81 91 ARG A CA 1
ATOM 702 C C . ARG A 1 91 ? -21.843 1.579 17.806 1.00 65.81 91 ARG A C 1
ATOM 704 O O . ARG A 1 91 ? -21.827 2.800 17.687 1.00 65.81 91 ARG A O 1
ATOM 711 N N . GLU A 1 92 ? -21.066 0.925 18.666 1.00 70.12 92 GLU A N 1
ATOM 712 C CA . GLU A 1 92 ? -20.095 1.600 19.532 1.00 70.12 92 GLU A CA 1
ATOM 713 C C . GLU A 1 92 ? -19.024 2.317 18.713 1.00 70.12 92 GLU A C 1
ATOM 715 O O . GLU A 1 92 ? -18.752 3.492 18.953 1.00 70.12 92 GLU A O 1
ATOM 720 N N . ARG A 1 93 ? -18.478 1.667 17.681 1.00 70.31 93 ARG A N 1
ATOM 721 C CA . ARG A 1 93 ? -17.423 2.253 16.846 1.00 70.31 93 ARG A CA 1
ATOM 722 C C . ARG A 1 93 ? -17.918 3.437 16.019 1.00 70.31 93 ARG A C 1
ATOM 724 O O . ARG A 1 93 ? -17.224 4.447 15.928 1.00 70.31 93 ARG A O 1
ATOM 731 N N . VAL A 1 94 ? -19.132 3.352 15.473 1.00 74.56 94 VAL A N 1
ATOM 732 C CA . VAL A 1 94 ? -19.781 4.467 14.765 1.00 74.56 94 VAL A CA 1
ATOM 733 C C . VAL A 1 94 ? -20.042 5.628 15.722 1.00 74.56 94 VAL A C 1
ATOM 735 O O . VAL A 1 94 ? -19.746 6.766 15.377 1.00 74.56 94 VAL A O 1
ATOM 738 N N . ILE A 1 95 ? -20.525 5.368 16.942 1.00 71.75 95 ILE A N 1
ATOM 739 C CA . ILE A 1 95 ? -20.745 6.420 17.945 1.00 71.75 95 ILE A CA 1
ATOM 740 C C . ILE A 1 95 ? -19.421 7.081 18.347 1.00 71.75 95 ILE A C 1
ATOM 742 O O . ILE A 1 95 ? -19.365 8.307 18.428 1.00 71.75 95 ILE A O 1
ATOM 746 N N . VAL A 1 96 ? -18.353 6.310 18.567 1.00 71.88 96 VAL A N 1
ATOM 747 C CA . VAL A 1 96 ? -17.015 6.846 18.875 1.00 71.88 96 VAL A CA 1
ATOM 748 C C . VAL A 1 96 ? -16.475 7.667 17.705 1.00 71.88 96 VAL A C 1
ATOM 750 O O . VAL A 1 96 ? -15.958 8.761 17.921 1.00 71.88 96 VAL A O 1
ATOM 753 N N . PHE A 1 97 ? -16.650 7.201 16.467 1.00 75.06 97 PHE A N 1
ATOM 754 C CA . PHE A 1 97 ? -16.239 7.933 15.271 1.00 75.06 97 PHE A CA 1
ATOM 755 C C . PHE A 1 97 ? -17.015 9.246 15.101 1.00 75.06 97 PHE A C 1
ATOM 757 O O . PHE A 1 97 ? -16.407 10.293 14.895 1.00 75.06 97 PHE A O 1
ATOM 764 N N . VAL A 1 98 ? -18.345 9.221 15.246 1.00 77.50 98 VAL A N 1
ATOM 765 C CA . VAL A 1 98 ? -19.208 10.411 15.148 1.00 77.50 98 VAL A CA 1
ATOM 766 C C . VAL A 1 98 ? -18.907 11.399 16.270 1.00 77.50 98 VAL A C 1
ATOM 768 O O . VAL A 1 98 ? -18.789 12.592 16.004 1.00 77.50 98 VAL A O 1
ATOM 771 N N . LYS A 1 99 ? -18.713 10.927 17.509 1.00 75.44 99 LYS A N 1
ATOM 772 C CA . LYS A 1 99 ? -18.260 11.781 18.616 1.00 75.44 99 LYS A CA 1
ATOM 773 C C . LYS A 1 99 ? -16.897 12.392 18.304 1.00 75.44 99 LYS A C 1
ATOM 775 O O . LYS A 1 99 ? -16.744 13.599 18.443 1.00 75.44 99 LYS A O 1
ATOM 780 N N . GLY A 1 100 ? -15.938 11.598 17.829 1.00 69.12 100 GLY A N 1
ATOM 781 C CA . GLY A 1 100 ? -14.617 12.082 17.425 1.00 69.12 100 GLY A CA 1
ATOM 782 C C . GLY A 1 100 ? -14.696 13.151 16.332 1.00 69.12 100 GLY A C 1
ATOM 783 O O . GLY A 1 100 ? -14.030 14.179 16.428 1.00 69.12 100 GLY A O 1
ATOM 784 N N . LEU A 1 101 ? -15.566 12.961 15.335 1.00 77.06 101 LEU A N 1
ATOM 785 C CA . LEU A 1 101 ? -15.815 13.938 14.276 1.00 77.06 101 LEU A CA 1
ATOM 786 C C . LEU A 1 101 ? -16.462 15.217 14.824 1.00 77.06 101 LEU A C 1
ATOM 788 O O . LEU A 1 101 ? -16.020 16.309 14.486 1.00 77.06 101 LEU A O 1
ATOM 792 N N . PHE A 1 102 ? -17.461 15.092 15.698 1.00 77.56 102 PHE A N 1
ATOM 793 C CA . PHE A 1 102 ? -18.155 16.215 16.331 1.00 77.56 102 PHE A CA 1
ATOM 794 C C . PHE A 1 102 ? -17.211 17.054 17.204 1.00 77.56 102 PHE A C 1
ATOM 796 O O . PHE A 1 102 ? -17.167 18.276 17.072 1.00 77.56 102 PHE A O 1
ATOM 803 N N . PHE A 1 103 ? -16.385 16.408 18.034 1.00 73.94 103 PHE A N 1
ATOM 804 C CA . PHE A 1 103 ? -15.362 17.083 18.840 1.00 73.94 103 PHE A CA 1
ATOM 805 C C . PHE A 1 103 ? -14.284 17.740 17.977 1.00 73.94 103 PHE A C 1
ATOM 807 O O . PHE A 1 103 ? -13.879 18.867 18.256 1.00 73.94 103 PHE A O 1
ATOM 814 N N . LYS A 1 104 ? -13.871 17.096 16.882 1.00 75.38 104 LYS A N 1
ATOM 815 C CA . LYS A 1 104 ? -12.943 17.700 15.924 1.00 75.38 104 LYS A CA 1
ATOM 816 C C . LYS A 1 104 ? -13.547 18.924 15.232 1.00 75.38 104 LYS A C 1
ATOM 818 O O . LYS A 1 104 ? -12.841 19.907 15.030 1.00 75.38 104 LYS A O 1
ATOM 823 N N . LEU A 1 105 ? -14.831 18.876 14.877 1.00 78.94 105 LEU A N 1
ATOM 824 C CA . LEU A 1 105 ? -15.510 19.951 14.155 1.00 78.94 105 LEU A CA 1
ATOM 825 C C . LEU A 1 105 ? -15.783 21.169 15.052 1.00 78.94 105 LEU A C 1
ATOM 827 O O . LEU A 1 105 ? -15.552 22.296 14.629 1.00 78.94 105 LEU A O 1
ATOM 831 N N . ILE A 1 106 ? -16.246 20.941 16.285 1.00 82.38 106 ILE A N 1
ATOM 832 C CA . ILE A 1 106 ? -16.638 22.014 17.213 1.00 82.38 106 ILE A CA 1
ATOM 833 C C . ILE A 1 106 ? -15.454 22.514 18.037 1.00 82.38 106 ILE A C 1
ATOM 835 O O . ILE A 1 106 ? -15.244 23.718 18.151 1.00 82.38 106 ILE A O 1
ATOM 839 N N . TYR A 1 107 ? -14.665 21.603 18.604 1.00 73.56 107 TYR A N 1
ATOM 840 C CA . TYR A 1 107 ? -13.616 21.953 19.563 1.00 73.56 107 TYR A CA 1
ATOM 841 C C . TYR A 1 107 ? -12.213 21.985 18.944 1.00 73.56 107 TYR A C 1
ATOM 843 O O . TYR A 1 107 ? -11.272 22.385 19.620 1.00 73.56 107 TYR A O 1
ATOM 851 N N . LYS A 1 108 ? -12.039 21.574 17.675 1.00 72.50 108 LYS A N 1
ATOM 852 C CA . LYS A 1 108 ? -10.723 21.392 17.018 1.00 72.50 108 LYS A CA 1
ATOM 853 C C . LYS A 1 108 ? -9.756 20.474 17.783 1.00 72.50 108 LYS A C 1
ATOM 855 O O . LYS A 1 108 ? -8.566 20.444 17.479 1.00 72.50 108 LYS A O 1
ATOM 860 N N . VAL A 1 109 ? -10.255 19.684 18.734 1.00 64.44 109 VAL A N 1
ATOM 861 C CA . VAL A 1 109 ? -9.459 18.712 19.488 1.00 64.44 109 VAL A CA 1
ATOM 862 C C . VAL A 1 109 ? -9.644 17.334 18.857 1.00 64.44 109 VAL A C 1
ATOM 864 O O . VAL A 1 109 ? -10.768 16.860 18.693 1.00 64.44 109 VAL A O 1
ATOM 867 N N . ASN A 1 110 ? -8.540 16.673 18.497 1.00 56.81 110 ASN A N 1
ATOM 868 C CA . ASN A 1 110 ? -8.568 15.280 18.054 1.00 56.81 110 ASN A CA 1
ATOM 869 C C . ASN A 1 110 ? -8.674 14.366 19.279 1.00 56.81 110 ASN A C 1
ATOM 871 O O . ASN A 1 110 ? -7.673 14.071 19.925 1.00 56.81 110 ASN A O 1
ATOM 875 N N . ILE A 1 111 ? -9.887 13.903 19.576 1.00 54.50 111 ILE A N 1
ATOM 876 C CA . ILE A 1 111 ? -10.144 12.877 20.593 1.00 54.50 111 ILE A CA 1
ATOM 877 C C . ILE A 1 111 ? -10.672 11.637 19.874 1.00 54.50 111 ILE A C 1
ATOM 879 O O . ILE A 1 111 ? -11.836 11.266 19.983 1.00 54.50 111 ILE A O 1
ATOM 883 N N . THR A 1 112 ? -9.831 11.018 19.053 1.00 53.81 112 THR A N 1
ATOM 884 C CA . THR A 1 112 ? -10.066 9.639 18.620 1.00 53.81 112 THR A CA 1
ATOM 885 C C . THR A 1 112 ? -9.244 8.751 19.537 1.00 53.81 112 THR A C 1
ATOM 887 O O . THR A 1 112 ? -8.033 8.659 19.324 1.00 53.81 112 THR A O 1
ATOM 890 N N . PRO A 1 113 ? -9.843 8.120 20.566 1.00 50.97 113 PRO A N 1
ATOM 891 C CA . PRO A 1 113 ? -9.162 7.056 21.275 1.00 50.97 113 PRO A CA 1
ATOM 892 C C . PRO A 1 113 ? -9.019 5.906 20.279 1.00 50.97 113 PRO A C 1
ATOM 894 O O . PRO A 1 113 ? -9.948 5.133 20.050 1.00 50.97 113 PRO A O 1
ATOM 897 N N . ALA A 1 114 ? -7.873 5.838 19.603 1.00 52.12 114 ALA A N 1
ATOM 898 C CA . ALA A 1 114 ? -7.484 4.620 18.926 1.00 52.12 114 ALA A CA 1
ATOM 899 C C . ALA A 1 114 ? -7.351 3.582 20.039 1.00 52.12 114 ALA A C 1
ATOM 901 O O . ALA A 1 114 ? -6.498 3.738 20.912 1.00 52.12 114 ALA A O 1
ATOM 902 N N . LYS A 1 115 ? -8.244 2.586 20.061 1.00 50.72 115 LYS A N 1
ATOM 903 C CA . LYS A 1 115 ? -8.074 1.392 20.891 1.00 50.72 115 LYS A CA 1
ATOM 904 C C . LYS A 1 115 ? -6.676 0.876 20.559 1.00 50.72 115 LYS A C 1
ATOM 906 O O . LYS A 1 115 ? -6.447 0.427 19.436 1.00 50.72 115 LYS A O 1
ATOM 911 N N . GLN A 1 116 ? -5.729 1.107 21.468 1.00 50.34 116 GLN A N 1
ATOM 912 C CA . GLN A 1 116 ? -4.355 0.675 21.276 1.00 50.34 116 GLN A CA 1
ATOM 913 C C . GLN A 1 116 ? -4.398 -0.841 21.107 1.00 50.34 116 GLN A C 1
ATOM 915 O O . GLN A 1 116 ? -5.208 -1.516 21.749 1.00 50.34 116 GLN A O 1
ATOM 920 N N . LEU A 1 117 ? -3.600 -1.352 20.168 1.00 51.56 117 LEU A N 1
ATOM 921 C CA . LEU A 1 117 ? -3.427 -2.790 20.005 1.00 51.56 117 LEU A CA 1
ATOM 922 C C . LEU A 1 117 ? -3.084 -3.363 21.394 1.00 51.56 117 LEU A C 1
ATOM 924 O O . LEU A 1 117 ? -2.229 -2.777 22.062 1.00 51.56 117 LEU A O 1
ATOM 928 N N . PRO A 1 118 ? -3.771 -4.419 21.867 1.00 50.38 118 PRO A N 1
ATOM 929 C CA . PRO A 1 118 ? -3.406 -5.060 23.122 1.00 50.38 118 PRO A CA 1
ATOM 930 C C . PRO A 1 118 ? -1.929 -5.460 23.048 1.00 50.38 118 PRO A C 1
ATOM 932 O O . PRO A 1 118 ? -1.467 -5.905 21.996 1.00 50.38 118 PRO A O 1
ATOM 935 N N . GLU A 1 119 ? -1.186 -5.258 24.139 1.00 50.78 119 GLU A N 1
ATOM 936 C CA . GLU A 1 119 ? 0.265 -5.507 24.182 1.00 50.78 119 GLU A CA 1
ATOM 937 C C . GLU A 1 119 ? 0.615 -6.969 23.847 1.00 50.78 119 GLU A C 1
ATOM 939 O O . GLU A 1 119 ? 1.698 -7.239 23.331 1.00 50.78 119 GLU A O 1
ATOM 944 N N . GLU A 1 120 ? -0.340 -7.890 24.025 1.00 38.69 120 GLU A N 1
ATOM 945 C CA . GLU A 1 120 ? -0.259 -9.277 23.578 1.00 38.69 120 GLU A CA 1
ATOM 946 C C . GLU A 1 120 ? -1.580 -9.739 22.937 1.00 38.69 120 GLU A C 1
ATOM 948 O O . GLU A 1 120 ? -2.664 -9.574 23.500 1.00 38.69 120 GLU A O 1
ATOM 953 N N . GLY A 1 121 ? -1.481 -10.352 21.752 1.00 50.25 121 GLY A N 1
ATOM 954 C CA . GLY A 1 121 ? -2.599 -10.985 21.046 1.00 50.25 121 GLY A CA 1
ATOM 955 C C . GLY A 1 121 ? -2.970 -10.343 19.706 1.00 50.25 121 GLY A C 1
ATOM 956 O O . GLY A 1 121 ? -2.672 -9.186 19.414 1.00 50.25 121 GLY A O 1
ATOM 957 N N . ILE A 1 122 ? -3.628 -11.127 18.850 1.00 53.62 122 ILE A N 1
ATOM 958 C CA . ILE A 1 122 ? -4.206 -10.642 17.592 1.00 53.62 122 ILE A CA 1
ATOM 959 C C . ILE A 1 122 ? -5.526 -9.953 17.949 1.00 53.62 122 ILE A C 1
ATOM 961 O O . ILE A 1 122 ? -6.404 -10.586 18.530 1.00 53.62 122 ILE A O 1
ATOM 965 N N . CYS A 1 123 ? -5.690 -8.674 17.602 1.00 59.34 123 CYS A N 1
ATOM 966 C CA . CYS A 1 123 ? -6.999 -8.026 17.688 1.00 59.34 123 CYS A CA 1
ATOM 967 C C . CYS A 1 123 ? -8.013 -8.838 16.873 1.00 59.34 123 CYS A C 1
ATOM 969 O O . CYS A 1 123 ? -7.858 -8.955 15.662 1.00 59.34 123 CYS A O 1
ATOM 971 N N . GLU A 1 124 ? -9.084 -9.331 17.498 1.00 59.25 124 GLU A N 1
ATOM 972 C CA . GLU A 1 124 ? -10.184 -10.011 16.785 1.00 59.25 124 GLU A CA 1
ATOM 973 C C . GLU A 1 124 ? -10.835 -9.104 15.722 1.00 59.25 124 GLU A C 1
ATOM 975 O O . GLU A 1 124 ? -11.432 -9.560 14.749 1.00 59.25 124 GLU A O 1
ATOM 980 N N . GLU A 1 125 ? -10.666 -7.793 15.894 1.00 61.25 125 GLU A N 1
ATOM 981 C CA . GLU A 1 125 ? -11.103 -6.731 14.992 1.00 61.25 125 GLU A CA 1
ATOM 982 C C . GLU A 1 125 ? -10.102 -6.426 13.857 1.00 61.25 125 GLU A C 1
ATOM 984 O O . GLU A 1 125 ? -10.408 -5.615 12.981 1.00 61.25 125 GLU A O 1
ATOM 989 N N . ALA A 1 126 ? -8.899 -7.014 13.868 1.00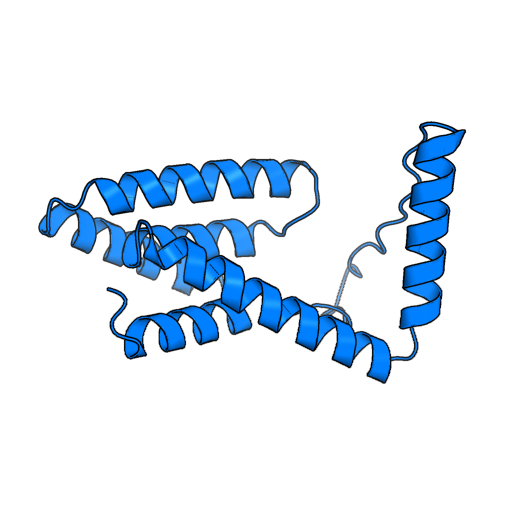 66.00 126 ALA A N 1
ATOM 990 C CA . ALA A 1 126 ? -7.870 -6.735 12.872 1.00 66.00 126 ALA A CA 1
ATOM 991 C C . ALA A 1 126 ? -8.284 -7.285 11.505 1.00 66.00 126 ALA A C 1
ATOM 993 O O . ALA A 1 126 ? -8.539 -8.476 11.330 1.00 66.00 126 ALA A O 1
ATOM 994 N N . VAL A 1 127 ? -8.319 -6.402 10.510 1.00 76.31 127 VAL A N 1
ATOM 995 C CA . VAL A 1 127 ? -8.572 -6.791 9.125 1.00 76.31 127 VAL A CA 1
ATOM 996 C C . VAL A 1 127 ? -7.250 -7.257 8.510 1.00 76.31 127 VAL A C 1
ATOM 998 O O . VAL A 1 127 ? -6.290 -6.483 8.513 1.00 76.31 127 VAL A O 1
ATOM 1001 N N . PRO A 1 128 ? -7.169 -8.480 7.956 1.00 82.06 128 PRO A N 1
ATOM 1002 C CA . PRO A 1 128 ? -5.963 -8.965 7.292 1.00 82.06 128 PRO A CA 1
ATOM 1003 C C . PRO A 1 128 ? -5.817 -8.310 5.908 1.00 82.06 128 PRO A C 1
ATOM 1005 O O . PRO A 1 128 ? -6.070 -8.926 4.873 1.00 82.06 128 PRO A O 1
ATOM 1008 N N . PHE A 1 129 ? -5.423 -7.034 5.885 1.00 82.56 129 PHE A N 1
ATOM 1009 C CA . PHE A 1 129 ? -5.329 -6.220 4.669 1.00 82.56 129 PHE A CA 1
ATOM 1010 C C . PHE A 1 129 ? -4.435 -6.864 3.599 1.00 82.56 129 PHE A C 1
ATOM 1012 O O . PHE A 1 129 ? -4.842 -6.986 2.443 1.00 82.56 129 PHE A O 1
ATOM 1019 N N . GLY A 1 130 ? -3.262 -7.371 3.994 1.00 83.12 130 GLY A N 1
ATOM 1020 C CA . GLY A 1 130 ? -2.345 -8.073 3.091 1.00 83.12 130 GLY A CA 1
ATOM 1021 C C . GLY A 1 130 ? -2.988 -9.255 2.353 1.00 83.12 130 GLY A C 1
ATOM 1022 O O . GLY A 1 130 ? -2.748 -9.435 1.162 1.00 83.12 130 GLY A O 1
ATOM 1023 N N . THR A 1 131 ? -3.867 -10.021 3.006 1.00 86.38 131 THR A N 1
ATOM 1024 C CA . THR A 1 131 ? -4.557 -11.159 2.376 1.00 86.38 131 THR A CA 1
ATOM 1025 C C . THR A 1 131 ? -5.482 -10.702 1.252 1.00 86.38 131 THR A C 1
ATOM 1027 O O . THR A 1 131 ? -5.453 -11.270 0.161 1.00 86.38 131 THR A O 1
ATOM 1030 N N . PHE A 1 132 ? -6.260 -9.640 1.472 1.00 90.06 132 PHE A N 1
ATOM 1031 C CA . PHE A 1 132 ? -7.135 -9.088 0.433 1.00 90.06 132 PHE A CA 1
ATOM 1032 C C . PHE A 1 132 ? -6.350 -8.472 -0.721 1.00 90.06 132 PHE A C 1
ATOM 1034 O O . PHE A 1 132 ? -6.758 -8.603 -1.872 1.00 90.06 132 PHE A O 1
ATOM 1041 N N . MET A 1 133 ? -5.197 -7.872 -0.432 1.00 89.19 133 MET A N 1
ATOM 1042 C CA . MET A 1 133 ? -4.283 -7.371 -1.455 1.00 89.19 133 MET A CA 1
ATOM 1043 C C . MET A 1 133 ? -3.707 -8.497 -2.327 1.00 89.19 133 MET A C 1
ATOM 1045 O O . MET A 1 133 ? -3.628 -8.332 -3.541 1.00 89.19 133 MET A O 1
ATOM 1049 N N . VAL A 1 134 ? -3.366 -9.658 -1.752 1.00 89.62 134 VAL A N 1
ATOM 1050 C CA . VAL A 1 134 ? -2.940 -10.844 -2.525 1.00 89.62 134 VAL A CA 1
ATOM 1051 C C . VAL A 1 134 ? -4.071 -11.355 -3.416 1.00 89.62 134 VAL A C 1
ATOM 1053 O O . VAL A 1 134 ? -3.848 -11.617 -4.595 1.00 89.62 134 VAL A O 1
ATOM 1056 N N . ILE A 1 135 ? -5.287 -11.478 -2.877 1.00 90.88 135 ILE A N 1
ATOM 1057 C CA . ILE A 1 135 ? -6.457 -11.914 -3.656 1.00 90.88 135 ILE A CA 1
ATOM 1058 C C . ILE A 1 135 ? -6.695 -10.948 -4.821 1.00 90.88 135 ILE A C 1
ATOM 1060 O O . ILE A 1 135 ? -6.862 -11.383 -5.958 1.00 90.88 135 ILE A O 1
ATOM 1064 N N . ALA A 1 136 ? -6.645 -9.640 -4.561 1.00 91.00 136 ALA A N 1
ATOM 1065 C CA . ALA A 1 136 ? -6.793 -8.623 -5.591 1.00 91.00 136 ALA A CA 1
ATOM 1066 C C . ALA A 1 136 ? -5.697 -8.698 -6.657 1.00 91.00 136 ALA A C 1
ATOM 1068 O O . ALA A 1 136 ? -6.001 -8.610 -7.843 1.00 91.00 136 ALA A O 1
ATOM 1069 N N . ALA A 1 137 ? -4.443 -8.913 -6.255 1.00 89.50 137 ALA A N 1
ATOM 1070 C CA . ALA A 1 137 ? -3.330 -9.087 -7.179 1.00 89.50 137 ALA A CA 1
ATOM 1071 C C . ALA A 1 137 ? -3.582 -10.263 -8.138 1.00 89.50 137 ALA A C 1
ATOM 1073 O O . ALA A 1 137 ? -3.468 -10.096 -9.350 1.00 89.50 137 ALA A O 1
ATOM 1074 N N . TRP A 1 138 ? -4.012 -11.419 -7.622 1.00 92.06 138 TRP A N 1
ATOM 1075 C CA . TRP A 1 138 ? -4.344 -12.577 -8.457 1.00 92.06 138 TRP A CA 1
ATOM 1076 C C . TRP A 1 138 ? -5.524 -12.322 -9.392 1.00 92.06 138 TRP A C 1
ATOM 1078 O O . TRP A 1 138 ? -5.451 -12.674 -10.565 1.00 92.06 138 TRP A O 1
ATOM 1088 N N . VAL A 1 139 ? -6.594 -11.688 -8.906 1.00 91.19 139 VAL A N 1
ATOM 1089 C CA . VAL A 1 139 ? -7.757 -11.355 -9.742 1.00 91.19 139 VAL A CA 1
ATOM 1090 C C . VAL A 1 139 ? -7.345 -10.454 -10.906 1.00 91.19 139 VAL A C 1
ATOM 1092 O O . VAL A 1 139 ? -7.656 -10.763 -12.052 1.00 91.19 139 VAL A O 1
ATOM 1095 N N . ILE A 1 140 ? -6.598 -9.381 -10.636 1.00 89.00 140 ILE A N 1
ATOM 1096 C CA . ILE A 1 140 ? -6.143 -8.446 -11.675 1.00 89.00 140 ILE A CA 1
ATOM 1097 C C . ILE A 1 140 ? -5.166 -9.117 -12.649 1.00 89.00 140 ILE A C 1
ATOM 1099 O O . ILE A 1 140 ? -5.248 -8.871 -13.851 1.00 89.00 140 ILE A O 1
ATOM 1103 N N . TYR A 1 141 ? -4.300 -10.005 -12.154 1.00 88.25 141 TYR A N 1
ATOM 1104 C CA . TYR A 1 141 ? -3.416 -10.809 -12.996 1.00 88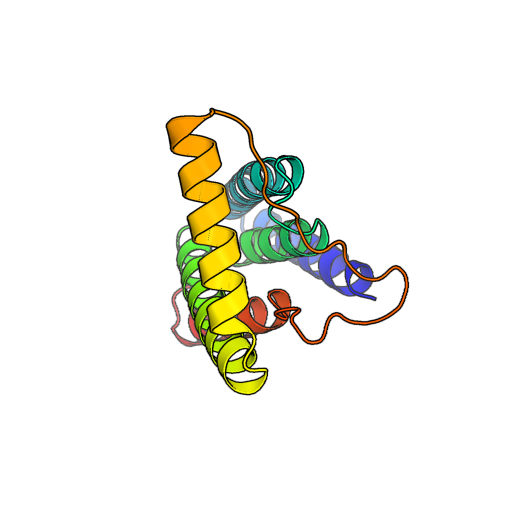.25 141 TYR A CA 1
ATOM 1105 C C . TYR A 1 141 ? -4.208 -11.709 -13.959 1.00 88.25 141 TYR A C 1
ATOM 1107 O O . TYR A 1 141 ? -3.973 -11.680 -15.164 1.00 88.25 141 TYR A O 1
ATOM 1115 N N . PHE A 1 142 ? -5.209 -12.450 -13.467 1.00 90.25 142 PHE A N 1
ATOM 1116 C CA . PHE A 1 142 ? -6.039 -13.320 -14.312 1.00 90.25 142 PHE A CA 1
ATOM 1117 C C . PHE A 1 142 ? -6.964 -12.561 -15.267 1.00 90.25 142 PHE A C 1
ATOM 1119 O O . PHE A 1 142 ? -7.354 -13.104 -16.297 1.00 90.25 142 PHE A O 1
ATOM 1126 N N . MET A 1 143 ? -7.301 -11.308 -14.960 1.00 86.88 143 MET A N 1
ATOM 1127 C CA . MET A 1 143 ? -8.058 -10.444 -15.867 1.00 86.88 143 MET A CA 1
ATOM 1128 C C . MET A 1 143 ? -7.227 -9.929 -17.056 1.00 86.88 143 MET A C 1
ATOM 1130 O O . MET A 1 143 ? -7.788 -9.270 -17.927 1.00 86.88 143 MET A O 1
ATOM 1134 N N . GLY A 1 144 ? -5.921 -10.221 -17.115 1.00 78.81 144 GLY A N 1
ATOM 1135 C CA . GLY A 1 144 ? -5.054 -9.832 -18.234 1.00 78.81 144 GLY A CA 1
ATOM 1136 C C . GLY A 1 144 ? -4.791 -8.327 -18.304 1.00 78.81 144 GLY A C 1
ATOM 1137 O O . GLY A 1 144 ? -4.591 -7.778 -19.382 1.00 78.81 144 GLY A O 1
ATOM 1138 N N . VAL A 1 145 ? -4.834 -7.641 -17.159 1.00 70.06 145 VAL A N 1
ATOM 1139 C CA . VAL A 1 145 ? -4.605 -6.186 -17.063 1.00 70.06 145 VAL A CA 1
ATOM 1140 C C . VAL A 1 145 ? -3.097 -5.844 -17.084 1.00 70.06 145 VAL A C 1
ATOM 1142 O O . VAL A 1 145 ? -2.726 -4.679 -16.954 1.00 70.06 145 VAL A O 1
ATOM 1145 N N . ILE A 1 146 ? -2.224 -6.849 -17.238 1.00 65.19 146 ILE A N 1
ATOM 1146 C CA . ILE A 1 146 ? -0.756 -6.791 -17.127 1.00 65.19 146 ILE A CA 1
ATOM 1147 C C . ILE A 1 146 ? -0.141 -7.650 -18.227 1.00 65.19 146 ILE A C 1
ATOM 1149 O O . ILE A 1 146 ? -0.702 -8.744 -18.471 1.00 65.19 146 ILE A O 1
#

pLDDT: mean 78.83, std 12.49, range [38.69, 92.06]

Solvent-accessible surface area (backbone atoms only — not comparable to full-atom values): 7906 Å² total; per-residue (Å²): 119,68,70,73,53,38,51,56,49,31,52,53,22,46,53,52,28,59,74,69,66,38,59,60,15,54,50,37,16,53,53,49,33,55,56,40,47,56,40,28,75,71,72,75,46,60,70,67,54,37,52,45,55,23,23,48,16,26,62,50,11,74,70,42,34,57,54,23,54,51,49,10,50,50,50,34,50,55,49,43,51,51,51,29,58,76,68,64,49,46,64,59,53,52,51,51,50,52,48,22,50,51,39,34,71,74,68,69,42,87,59,69,83,69,80,68,78,60,96,75,73,80,60,91,82,62,63,67,49,68,59,31,37,53,52,22,43,52,53,47,55,75,68,60,68,110

Foldseek 3Di:
DLVVVLVVLQVVLQVVCVVVVVVQLVVQLVVLLVVVVVCVVVVNDDPSVSSNLSSLSSNLGPPLSVQLLVQLVVVLVVVLVVLCVVVVCVVVVVVLVVVQVVCCVPVVDRPNPPVPDPPDDDPSSDRPSSVSSVVSSVVSVVVVVD

Sequence (146 aa):
MYDYITIPVFLTGLVYSAYNNNWTNIVAAVVVFAVFMVFALKGGIAGGDVKFTTALAVWFGYPAILYVLLLGSILAVVFGLFNYQRLGVLRERVIVFVKGLFFKLIYKVNITPAKQLPEEGICEEAVPFGTFMVIAAWVIYFMGVI

Radius of gyration: 17.73 Å; Cα contacts (8 Å, |Δi|>4): 132; chains: 1; bounding box: 38×36×43 Å

Mean predicted aligned error: 9.16 Å

Nearest PDB structures (foldseek):
  7m8v-assembly8_H  TM=3.124E-01  e=7.848E+00  Homo sapiens
  7m8v-assembly10_J  TM=3.005E-01  e=9.177E+00  Homo sapiens
  7m8v-assembly11_K  TM=2.999E-01  e=9.667E+00  Homo sapiens